Protein AF-A0A660MBB0-F1 (afdb_monomer_lite)

Sequence (108 aa):
MYIAILGRQPALGVAELECLYGAAAVRWFGAQAATITSDTFAFERLGGSQKAGRVVLELRGTWLAVSRQIARHYSAQWQSAPHKITLGISAYGFSATAREVQKTGLIL

pLDDT: mean 94.42, std 2.73, range [82.94, 98.19]

Radius of gyration: 15.65 Å; chains: 1; bounding box: 33×34×41 Å

Structure (mmCIF, N/CA/C/O backbone):
data_AF-A0A660MBB0-F1
#
_entry.id   AF-A0A660MBB0-F1
#
loop_
_atom_site.group_PDB
_atom_site.id
_atom_site.type_symbol
_atom_site.label_atom_id
_atom_site.label_alt_id
_atom_site.label_comp_id
_atom_site.label_asym_id
_atom_site.label_entity_id
_atom_site.label_seq_id
_atom_site.pdbx_PDB_ins_code
_atom_site.Cartn_x
_atom_site.Cartn_y
_atom_site.Cartn_z
_atom_site.occupancy
_atom_site.B_iso_or_equiv
_atom_site.auth_seq_id
_atom_site.auth_comp_id
_atom_site.auth_asym_id
_atom_site.auth_atom_id
_atom_site.pdbx_PDB_model_num
ATOM 1 N N . MET A 1 1 ? -2.885 -11.328 -1.916 1.00 95.12 1 MET A N 1
ATOM 2 C CA . MET A 1 1 ? -2.516 -10.155 -2.739 1.00 95.12 1 MET A CA 1
ATOM 3 C C . MET A 1 1 ? -1.717 -9.168 -1.901 1.00 95.12 1 MET A C 1
ATOM 5 O O . MET A 1 1 ? -2.089 -8.893 -0.760 1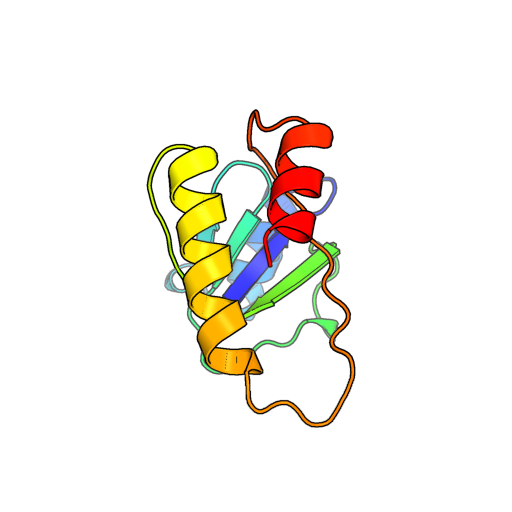.00 95.12 1 MET A O 1
ATOM 9 N N . TYR A 1 2 ? -0.638 -8.644 -2.468 1.00 97.69 2 TYR A N 1
ATOM 10 C CA . TYR A 1 2 ? 0.225 -7.631 -1.867 1.00 97.69 2 TYR A CA 1
ATOM 11 C C . TYR A 1 2 ? 0.185 -6.341 -2.680 1.00 97.69 2 TYR A C 1
ATOM 13 O O . TYR A 1 2 ? -0.183 -6.351 -3.854 1.00 97.69 2 TYR A O 1
ATOM 21 N N . ILE A 1 3 ? 0.581 -5.241 -2.054 1.00 97.44 3 ILE A N 1
ATOM 22 C CA . ILE A 1 3 ? 0.824 -3.957 -2.704 1.00 97.44 3 ILE A CA 1
ATOM 23 C C . ILE A 1 3 ? 2.217 -3.466 -2.317 1.00 97.44 3 ILE A C 1
ATOM 25 O O . ILE A 1 3 ? 2.589 -3.527 -1.144 1.00 97.44 3 ILE A O 1
ATOM 29 N N . ALA A 1 4 ? 2.980 -2.994 -3.298 1.00 97.56 4 ALA A N 1
ATOM 30 C CA . ALA A 1 4 ? 4.288 -2.383 -3.108 1.00 97.56 4 ALA A CA 1
ATOM 31 C C . ALA A 1 4 ? 4.236 -0.906 -3.508 1.00 97.56 4 ALA A C 1
ATOM 33 O O . ALA A 1 4 ? 3.717 -0.564 -4.570 1.00 97.56 4 ALA A O 1
ATOM 34 N N . ILE A 1 5 ? 4.783 -0.040 -2.655 1.00 97.38 5 ILE A N 1
ATOM 35 C CA . ILE A 1 5 ? 5.018 1.375 -2.944 1.00 97.38 5 ILE A CA 1
ATOM 36 C C . ILE A 1 5 ? 6.419 1.501 -3.530 1.00 97.38 5 ILE A C 1
ATOM 38 O O . ILE A 1 5 ? 7.414 1.181 -2.872 1.00 97.38 5 ILE A O 1
ATOM 42 N N . LEU A 1 6 ? 6.484 1.968 -4.768 1.00 97.31 6 LEU A N 1
ATOM 43 C CA . LEU A 1 6 ? 7.693 1.995 -5.578 1.00 97.31 6 LEU A CA 1
ATOM 44 C C . LEU A 1 6 ? 8.591 3.186 -5.210 1.00 97.31 6 LEU A C 1
ATOM 46 O O . LEU A 1 6 ? 8.157 4.181 -4.620 1.00 97.31 6 LEU A O 1
ATOM 50 N N . GLY A 1 7 ? 9.877 3.060 -5.524 1.00 95.31 7 GLY A N 1
ATOM 51 C CA . GLY A 1 7 ? 10.888 4.092 -5.318 1.00 95.31 7 GLY A CA 1
ATOM 52 C C . GLY A 1 7 ? 10.893 5.184 -6.389 1.00 95.31 7 GLY A C 1
ATOM 53 O O . GLY A 1 7 ? 9.929 5.400 -7.118 1.00 95.31 7 GLY A O 1
ATOM 54 N N . ARG A 1 8 ? 12.035 5.873 -6.500 1.00 94.12 8 ARG A N 1
ATOM 55 C CA . ARG A 1 8 ? 12.241 7.005 -7.425 1.00 94.12 8 ARG A CA 1
ATOM 56 C C . ARG A 1 8 ? 12.128 6.639 -8.909 1.00 94.12 8 ARG A C 1
ATOM 58 O O . ARG A 1 8 ? 11.877 7.523 -9.717 1.00 94.12 8 ARG A O 1
ATOM 65 N N . GLN A 1 9 ? 12.322 5.370 -9.265 1.00 95.88 9 GLN A N 1
ATOM 66 C CA . GLN A 1 9 ? 12.196 4.867 -10.636 1.00 95.88 9 GLN A CA 1
ATOM 67 C C . GLN A 1 9 ? 11.152 3.737 -10.681 1.00 95.88 9 GLN A C 1
ATOM 69 O O . GLN A 1 9 ? 11.527 2.563 -10.671 1.00 95.88 9 GLN A O 1
ATOM 74 N N . PRO A 1 10 ? 9.843 4.063 -10.711 1.00 96.12 10 PRO A N 1
ATOM 75 C CA . PRO A 1 10 ? 8.774 3.069 -10.618 1.00 96.12 10 PRO A CA 1
ATOM 76 C C . PRO A 1 10 ? 8.848 1.972 -11.682 1.00 96.12 10 PRO A C 1
ATOM 78 O O . PRO A 1 10 ? 8.607 0.814 -11.368 1.00 96.12 10 PRO A O 1
ATOM 81 N N . ALA A 1 11 ? 9.231 2.313 -12.916 1.00 97.06 11 ALA A N 1
ATOM 82 C CA . ALA A 1 11 ? 9.343 1.341 -14.004 1.00 97.06 11 ALA A CA 1
ATOM 83 C C . ALA A 1 11 ? 10.383 0.246 -13.709 1.00 97.06 11 ALA A C 1
ATOM 85 O O . ALA A 1 11 ? 10.111 -0.929 -13.937 1.00 97.06 11 ALA A O 1
ATOM 86 N N . LEU A 1 12 ? 11.535 0.613 -13.132 1.00 97.25 12 LEU A N 1
ATOM 87 C CA . LEU A 1 12 ? 12.541 -0.363 -12.701 1.00 97.25 12 LEU A CA 1
ATOM 88 C C . LEU A 1 12 ? 12.050 -1.190 -11.511 1.00 97.25 12 LEU A C 1
ATOM 90 O O . LEU A 1 12 ? 12.294 -2.390 -11.461 1.00 97.25 12 LEU A O 1
ATOM 94 N N . GLY A 1 13 ? 11.327 -0.565 -10.576 1.00 97.19 13 GLY A N 1
ATOM 95 C CA . GLY A 1 13 ? 10.722 -1.280 -9.453 1.00 97.19 13 GLY A CA 1
ATOM 96 C C . GLY A 1 13 ? 9.690 -2.317 -9.904 1.00 97.19 13 GLY A C 1
ATOM 97 O O . GLY A 1 13 ? 9.672 -3.423 -9.377 1.00 97.19 13 GLY A O 1
ATOM 98 N N . VAL A 1 14 ? 8.869 -2.009 -10.912 1.00 97.88 14 VAL A N 1
ATOM 99 C CA . VAL A 1 14 ? 7.942 -2.992 -11.494 1.00 97.88 14 VAL A CA 1
ATOM 100 C C . VAL A 1 14 ? 8.693 -4.100 -12.220 1.00 97.88 14 VAL A C 1
ATOM 102 O O . VAL A 1 14 ? 8.394 -5.259 -11.966 1.00 97.88 14 VAL A O 1
ATOM 105 N N . ALA A 1 15 ? 9.709 -3.783 -13.025 1.00 97.88 15 ALA A N 1
ATOM 106 C CA . ALA A 1 15 ? 10.518 -4.810 -13.684 1.00 97.88 15 ALA A CA 1
ATOM 107 C C . ALA A 1 15 ? 11.190 -5.768 -12.674 1.00 97.88 15 ALA A C 1
ATOM 109 O O . ALA A 1 15 ? 11.247 -6.976 -12.901 1.00 97.88 15 ALA A O 1
ATOM 110 N N . GLU A 1 16 ? 11.652 -5.256 -11.528 1.00 98.12 16 GLU A N 1
ATOM 111 C CA . GLU A 1 16 ? 12.171 -6.077 -10.424 1.00 98.12 16 GLU A CA 1
ATOM 112 C C . GLU A 1 16 ? 11.090 -7.006 -9.845 1.00 98.12 16 GLU A C 1
ATOM 114 O O . GLU A 1 16 ? 11.329 -8.205 -9.672 1.00 98.12 16 GLU A O 1
ATOM 119 N N . LEU A 1 17 ? 9.882 -6.484 -9.596 1.00 97.94 17 LEU A N 1
ATOM 120 C CA . LEU A 1 17 ? 8.745 -7.287 -9.136 1.00 97.94 17 LEU A CA 1
ATOM 121 C C . LEU A 1 17 ? 8.363 -8.368 -10.161 1.00 97.94 17 LEU A C 1
ATOM 123 O O . LEU A 1 17 ? 8.104 -9.506 -9.774 1.00 97.94 17 LEU A O 1
ATOM 127 N N . GLU A 1 18 ? 8.341 -8.043 -11.453 1.00 98.00 18 GLU A N 1
ATOM 128 C CA . GLU A 1 18 ? 8.028 -8.985 -12.535 1.00 98.00 18 GLU A CA 1
ATOM 129 C C . GLU A 1 18 ? 9.095 -10.078 -12.665 1.00 98.00 18 GLU A C 1
ATOM 131 O O . GLU A 1 18 ? 8.758 -11.233 -12.914 1.00 98.00 18 GLU A O 1
ATOM 136 N N . CYS A 1 19 ? 10.369 -9.745 -12.443 1.00 97.12 19 CYS A N 1
ATOM 137 C CA . CYS A 1 19 ? 11.461 -10.716 -12.404 1.00 97.12 19 CYS A CA 1
ATOM 138 C C . CYS A 1 19 ? 11.304 -11.703 -11.235 1.00 97.12 19 CYS A C 1
ATOM 140 O O . CYS A 1 19 ? 11.555 -12.898 -11.385 1.00 97.12 19 CYS A O 1
ATOM 142 N N . LEU A 1 20 ? 10.858 -11.218 -10.071 1.00 96.62 20 LEU A N 1
ATOM 143 C CA . LEU A 1 20 ? 10.733 -12.035 -8.863 1.00 96.62 20 LEU A CA 1
ATOM 144 C C . LEU A 1 20 ? 9.448 -12.878 -8.815 1.00 96.62 20 LEU A C 1
ATOM 146 O O . LEU A 1 20 ? 9.487 -14.019 -8.358 1.00 96.62 20 LEU A O 1
ATOM 150 N N . TYR A 1 21 ? 8.319 -12.317 -9.250 1.00 97.00 21 TYR A N 1
ATOM 151 C CA . TYR A 1 21 ? 6.988 -12.925 -9.103 1.00 97.00 21 TYR A CA 1
ATOM 152 C C . TYR A 1 21 ? 6.346 -13.339 -10.435 1.00 97.00 21 TYR A C 1
ATOM 154 O O . TYR A 1 21 ? 5.313 -14.006 -10.434 1.00 97.00 21 TYR A O 1
ATOM 162 N N . GLY A 1 22 ? 6.947 -12.968 -11.566 1.00 97.44 22 GLY A N 1
ATOM 163 C CA . GLY A 1 22 ? 6.406 -13.176 -12.905 1.00 97.44 22 GLY A CA 1
ATOM 164 C C . GLY A 1 22 ? 5.511 -12.022 -13.367 1.00 97.44 22 GLY A C 1
ATOM 165 O O . GLY A 1 22 ? 4.692 -11.499 -12.612 1.00 97.44 22 GLY A O 1
ATOM 166 N N . ALA A 1 23 ? 5.617 -11.658 -14.648 1.00 97.44 23 ALA A N 1
ATOM 167 C CA . ALA A 1 23 ? 4.876 -10.533 -15.229 1.00 97.44 23 ALA A CA 1
ATOM 168 C C . ALA A 1 23 ? 3.347 -10.658 -15.088 1.00 97.44 23 ALA A C 1
ATOM 170 O O . ALA A 1 23 ? 2.658 -9.679 -14.833 1.00 97.44 23 ALA A O 1
ATOM 171 N N . ALA A 1 24 ? 2.801 -11.875 -15.175 1.00 97.69 24 ALA A N 1
ATOM 172 C CA . ALA A 1 24 ? 1.362 -12.107 -15.020 1.00 97.69 24 ALA A CA 1
ATOM 173 C C . ALA A 1 24 ? 0.847 -11.850 -13.588 1.00 97.69 24 ALA A C 1
ATOM 175 O O . ALA A 1 24 ? -0.344 -11.587 -13.396 1.00 97.69 24 ALA A O 1
ATOM 176 N N . ALA A 1 25 ? 1.729 -11.933 -12.587 1.00 97.50 25 ALA A N 1
ATOM 177 C CA . ALA A 1 25 ? 1.394 -11.745 -11.180 1.00 97.50 25 ALA A CA 1
ATOM 178 C C . ALA A 1 25 ? 1.433 -10.274 -10.748 1.00 97.50 25 ALA A C 1
ATOM 180 O O . ALA A 1 25 ? 0.886 -9.939 -9.693 1.00 97.50 25 ALA A O 1
ATOM 181 N N . VAL A 1 26 ? 2.067 -9.402 -11.536 1.00 98.19 26 VAL A N 1
ATOM 182 C CA . VAL A 1 26 ? 2.291 -7.994 -11.203 1.00 98.19 26 VAL A CA 1
ATOM 183 C C . VAL A 1 26 ? 1.377 -7.114 -12.044 1.00 98.19 26 VAL A C 1
ATOM 185 O O . VAL A 1 26 ? 1.219 -7.304 -13.246 1.00 98.19 26 VAL A O 1
ATOM 188 N N . ARG A 1 27 ? 0.737 -6.136 -11.405 1.00 98.06 27 ARG A N 1
ATOM 189 C CA . ARG A 1 27 ? -0.082 -5.136 -12.098 1.00 98.06 27 ARG A CA 1
ATOM 190 C C . ARG A 1 27 ? 0.202 -3.756 -11.545 1.00 98.06 27 ARG A C 1
ATOM 192 O O . ARG A 1 27 ? 0.282 -3.579 -10.332 1.00 98.06 27 ARG A O 1
ATOM 199 N N . TRP A 1 28 ? 0.297 -2.774 -12.431 1.00 97.69 28 TRP A N 1
ATOM 200 C CA . TRP A 1 28 ? 0.357 -1.371 -12.041 1.00 97.69 28 TRP A CA 1
ATOM 201 C C . TRP A 1 28 ? -0.873 -0.968 -11.223 1.00 97.69 28 TRP A C 1
ATOM 203 O O . TRP A 1 28 ? -2.002 -1.337 -11.551 1.00 97.69 28 TRP A O 1
ATOM 213 N N . PHE A 1 29 ? -0.649 -0.172 -10.180 1.00 95.50 29 PHE A N 1
ATOM 214 C CA . PHE A 1 29 ? -1.694 0.418 -9.351 1.00 95.50 29 PHE A CA 1
ATOM 215 C C . PHE A 1 29 ? -1.407 1.911 -9.163 1.00 95.50 29 PHE A C 1
ATOM 217 O O . PHE A 1 29 ? -0.771 2.349 -8.204 1.00 95.50 29 PHE A O 1
ATOM 224 N N . GLY A 1 30 ? -1.848 2.708 -10.135 1.00 92.81 30 GLY A N 1
ATOM 225 C CA . GLY A 1 30 ? -1.473 4.118 -10.230 1.00 92.81 30 GLY A CA 1
ATOM 226 C C . GLY A 1 30 ? 0.001 4.309 -10.610 1.00 92.81 30 GLY A C 1
ATOM 227 O O . GLY A 1 30 ? 0.650 3.402 -11.122 1.00 92.81 30 GLY A O 1
ATOM 228 N N . ALA A 1 31 ? 0.530 5.512 -10.373 1.00 93.31 31 ALA A N 1
ATOM 229 C CA . ALA A 1 31 ? 1.877 5.893 -10.816 1.00 93.31 31 ALA A CA 1
ATOM 230 C C . ALA A 1 31 ? 3.011 5.462 -9.863 1.00 93.31 31 ALA A C 1
ATOM 232 O O . ALA A 1 31 ? 4.176 5.457 -10.252 1.00 93.31 31 ALA A O 1
ATOM 233 N N . GLN A 1 32 ? 2.690 5.155 -8.602 1.00 94.56 32 GLN A N 1
ATOM 234 C CA . GLN A 1 32 ? 3.676 4.952 -7.528 1.00 94.56 32 GLN A CA 1
ATOM 235 C C . GLN A 1 32 ? 3.551 3.592 -6.834 1.00 94.56 32 GLN A C 1
ATOM 237 O O . GLN A 1 32 ? 4.240 3.351 -5.844 1.00 94.56 32 GLN A O 1
ATOM 242 N N . ALA A 1 33 ? 2.672 2.711 -7.309 1.00 97.12 33 ALA A N 1
ATOM 243 C CA . ALA A 1 33 ? 2.463 1.414 -6.689 1.00 97.12 33 ALA A CA 1
ATOM 244 C C . ALA A 1 33 ? 2.174 0.321 -7.719 1.00 97.12 33 ALA A C 1
ATOM 246 O O . ALA A 1 33 ? 1.770 0.586 -8.853 1.00 97.12 33 ALA A O 1
ATOM 247 N N . ALA A 1 34 ? 2.370 -0.919 -7.289 1.00 97.81 34 ALA A N 1
ATOM 248 C CA . ALA A 1 34 ? 1.990 -2.112 -8.026 1.00 97.81 34 ALA A CA 1
ATOM 249 C C . ALA A 1 34 ? 1.397 -3.150 -7.070 1.00 97.81 34 ALA A C 1
ATOM 251 O O . ALA A 1 34 ? 1.801 -3.249 -5.909 1.00 97.81 34 ALA A O 1
ATOM 252 N N . THR A 1 35 ? 0.432 -3.921 -7.558 1.00 98.06 35 THR A N 1
ATOM 253 C CA . THR A 1 35 ? -0.127 -5.076 -6.854 1.00 98.06 35 THR A CA 1
ATOM 254 C C . THR A 1 35 ? 0.549 -6.357 -7.311 1.00 98.06 35 THR A C 1
ATOM 256 O O . THR A 1 35 ? 0.852 -6.503 -8.494 1.00 98.06 35 THR A O 1
ATOM 259 N N . ILE A 1 36 ? 0.726 -7.293 -6.381 1.00 98.19 36 ILE A N 1
ATOM 260 C CA . ILE A 1 36 ? 1.373 -8.583 -6.609 1.00 98.19 36 ILE A CA 1
ATOM 261 C C . ILE A 1 36 ? 0.435 -9.704 -6.154 1.00 98.19 36 ILE A C 1
ATOM 263 O O . ILE A 1 36 ? -0.019 -9.735 -5.002 1.00 98.19 36 ILE A O 1
ATOM 267 N N . THR A 1 37 ? 0.155 -10.642 -7.053 1.00 97.81 37 THR A N 1
ATOM 268 C CA . THR A 1 37 ? -0.615 -11.856 -6.765 1.00 97.81 37 THR A CA 1
ATOM 269 C C . THR A 1 37 ? 0.347 -13.004 -6.497 1.00 97.81 37 THR A C 1
ATOM 271 O O . THR A 1 37 ? 0.884 -13.603 -7.415 1.00 97.81 37 THR A O 1
ATOM 274 N N . SER A 1 38 ? 0.590 -13.276 -5.220 1.00 95.69 38 SER A N 1
ATOM 275 C CA . SER A 1 38 ? 1.449 -14.360 -4.745 1.00 95.69 38 SER A CA 1
ATOM 276 C C . SER A 1 38 ? 1.020 -14.746 -3.328 1.00 95.69 38 SER A C 1
ATOM 278 O O . SER A 1 38 ? 0.468 -13.904 -2.606 1.00 95.69 38 SER A O 1
ATOM 280 N N . ASP A 1 39 ? 1.291 -15.990 -2.936 1.00 93.12 39 ASP A N 1
ATOM 281 C CA . ASP A 1 39 ? 1.085 -16.492 -1.570 1.00 93.12 39 ASP A CA 1
ATOM 282 C C . ASP A 1 39 ? 2.206 -16.055 -0.621 1.00 93.12 39 ASP A C 1
ATOM 284 O O . ASP A 1 39 ? 2.000 -15.921 0.584 1.00 93.12 39 ASP A O 1
ATOM 288 N N . THR A 1 40 ? 3.395 -15.798 -1.171 1.00 93.31 40 THR A N 1
ATOM 289 C CA . THR A 1 40 ? 4.572 -15.349 -0.421 1.00 93.31 40 THR A CA 1
ATOM 290 C C . THR A 1 40 ? 5.086 -14.020 -0.954 1.00 93.31 40 THR A C 1
ATOM 292 O O . THR A 1 40 ? 4.908 -13.684 -2.128 1.00 93.31 40 THR A O 1
ATOM 295 N N . PHE A 1 41 ? 5.730 -13.247 -0.082 1.00 95.06 41 PHE A N 1
ATOM 296 C CA . PHE A 1 41 ? 6.287 -11.951 -0.438 1.00 95.06 41 PHE A CA 1
ATOM 297 C C . PHE A 1 41 ? 7.647 -11.747 0.230 1.00 95.06 41 PHE A C 1
ATOM 299 O O . PHE A 1 41 ? 7.745 -11.653 1.452 1.00 95.06 41 PHE A O 1
ATOM 306 N N . ALA A 1 42 ? 8.698 -11.690 -0.584 1.00 92.81 42 ALA A N 1
ATOM 307 C CA . ALA A 1 42 ? 10.084 -11.545 -0.160 1.00 92.81 42 ALA A CA 1
ATOM 308 C C . ALA A 1 42 ? 10.538 -10.082 -0.293 1.00 92.81 42 ALA A C 1
ATOM 310 O O . ALA A 1 42 ? 11.248 -9.732 -1.234 1.00 92.81 42 ALA A O 1
ATOM 311 N N . PHE A 1 43 ? 10.112 -9.225 0.646 1.00 94.81 43 PHE A N 1
ATOM 312 C CA . PHE A 1 43 ? 10.458 -7.794 0.634 1.00 94.81 43 PHE A CA 1
ATOM 313 C C . PHE A 1 43 ? 11.972 -7.549 0.682 1.00 94.81 43 PHE A C 1
ATOM 315 O O . PHE A 1 43 ? 12.466 -6.694 -0.039 1.00 94.81 43 PHE A O 1
ATOM 322 N N . GLU A 1 44 ? 12.708 -8.356 1.450 1.00 94.31 44 GLU A N 1
ATOM 323 C CA . GLU A 1 44 ? 14.167 -8.240 1.637 1.00 94.31 44 GLU A CA 1
ATOM 324 C C . GLU A 1 44 ? 14.983 -8.383 0.342 1.00 94.31 44 GLU A C 1
ATOM 326 O O . GLU A 1 44 ? 16.171 -8.078 0.309 1.00 94.31 44 GLU A O 1
ATOM 331 N N . ARG A 1 45 ? 14.361 -8.875 -0.736 1.00 94.56 45 ARG A N 1
ATOM 332 C CA . ARG A 1 45 ? 14.996 -9.020 -2.051 1.00 94.56 45 ARG A CA 1
ATOM 333 C C . ARG A 1 45 ? 14.786 -7.812 -2.964 1.00 94.56 45 ARG A C 1
ATOM 335 O O . ARG A 1 45 ? 15.332 -7.814 -4.063 1.00 94.56 45 ARG A O 1
ATOM 342 N N . LEU A 1 46 ? 13.975 -6.837 -2.556 1.00 95.06 46 LEU A N 1
ATOM 343 C CA . LEU A 1 46 ? 13.583 -5.701 -3.386 1.00 95.06 46 LEU A CA 1
ATOM 344 C C . LEU A 1 46 ? 14.450 -4.477 -3.078 1.00 95.06 46 LEU A C 1
ATOM 346 O O . LEU A 1 46 ? 14.495 -4.014 -1.940 1.00 95.06 46 LEU A O 1
ATOM 350 N N . GLY A 1 47 ? 15.082 -3.909 -4.105 1.00 94.69 47 GLY A N 1
ATOM 351 C CA . GLY A 1 47 ? 15.751 -2.606 -4.037 1.00 94.69 47 GLY A CA 1
ATOM 352 C C . GLY A 1 47 ? 14.898 -1.459 -4.590 1.00 94.69 47 GLY A C 1
ATOM 353 O O . GLY A 1 47 ? 15.121 -0.293 -4.256 1.00 94.69 47 GLY A O 1
ATOM 354 N N . GLY A 1 48 ? 13.907 -1.765 -5.432 1.00 94.50 48 GLY A N 1
ATOM 355 C CA . GLY A 1 48 ? 13.061 -0.788 -6.121 1.00 94.50 48 GLY A CA 1
ATOM 356 C C . GLY A 1 48 ? 11.799 -0.371 -5.361 1.00 94.50 48 GLY A C 1
ATOM 357 O O . GLY A 1 48 ? 11.089 0.532 -5.814 1.00 94.50 48 GLY A O 1
ATOM 358 N N . SER A 1 49 ? 11.509 -0.997 -4.216 1.00 96.19 49 SER A N 1
ATOM 359 C CA . SER A 1 49 ? 10.310 -0.750 -3.402 1.00 96.19 49 SER A CA 1
ATOM 360 C C . SER A 1 49 ? 10.660 -0.129 -2.050 1.00 96.19 49 SER A C 1
ATOM 362 O O . SER A 1 49 ? 11.554 -0.592 -1.355 1.00 96.19 49 SER A O 1
ATOM 364 N N . GLN A 1 50 ? 9.931 0.912 -1.647 1.00 95.19 50 GLN A N 1
ATOM 365 C CA . GLN A 1 50 ? 10.142 1.599 -0.364 1.00 95.19 50 GLN A CA 1
ATOM 366 C C . GLN A 1 50 ? 9.350 0.961 0.777 1.00 95.19 50 GLN A C 1
ATOM 368 O O . GLN A 1 50 ? 9.776 0.986 1.929 1.00 95.19 50 GLN A O 1
ATOM 373 N N . LYS A 1 51 ? 8.152 0.453 0.470 1.00 95.50 51 LYS A N 1
ATOM 374 C CA . LYS A 1 51 ? 7.240 -0.183 1.426 1.00 95.50 51 LYS A CA 1
ATOM 375 C C . LYS A 1 51 ? 6.430 -1.246 0.707 1.00 95.50 51 LYS A C 1
ATOM 377 O O . LYS A 1 51 ? 6.175 -1.120 -0.488 1.00 95.50 51 LYS A O 1
ATOM 382 N N . ALA A 1 52 ? 5.945 -2.228 1.446 1.00 96.25 52 ALA A N 1
ATOM 383 C CA . ALA A 1 52 ? 4.962 -3.167 0.942 1.00 96.25 52 ALA A CA 1
ATOM 384 C C . ALA A 1 52 ? 4.044 -3.647 2.063 1.00 96.25 52 ALA A C 1
ATOM 386 O O . ALA A 1 52 ? 4.356 -3.510 3.246 1.00 96.25 52 ALA A O 1
ATOM 387 N N . GLY A 1 53 ? 2.901 -4.207 1.688 1.00 95.81 53 GLY A N 1
ATOM 388 C CA . GLY A 1 53 ? 1.947 -4.750 2.640 1.00 95.81 53 GLY A CA 1
ATOM 389 C C . GLY A 1 53 ? 0.969 -5.708 1.987 1.00 95.81 53 GLY A C 1
ATOM 390 O O . GLY A 1 53 ? 0.823 -5.753 0.764 1.00 95.81 53 GLY A O 1
ATOM 391 N N . ARG A 1 54 ? 0.287 -6.488 2.822 1.00 96.69 54 ARG A N 1
ATOM 392 C CA . ARG A 1 54 ? -0.822 -7.331 2.381 1.00 96.69 54 ARG A CA 1
ATOM 393 C C . ARG A 1 54 ? -2.077 -6.477 2.246 1.00 96.69 54 ARG A C 1
ATOM 395 O O . ARG A 1 54 ? -2.411 -5.727 3.161 1.00 96.69 54 ARG A O 1
ATOM 402 N N . VAL A 1 55 ? -2.788 -6.622 1.134 1.00 95.50 55 VAL A N 1
ATOM 403 C CA . VAL A 1 55 ? -4.084 -5.959 0.960 1.00 95.50 55 VAL A CA 1
ATOM 404 C C . VAL A 1 55 ? -5.126 -6.711 1.783 1.00 95.50 55 VAL A C 1
ATOM 406 O O . VAL A 1 55 ? -5.311 -7.912 1.601 1.00 95.50 55 VAL A O 1
ATOM 409 N N . VAL A 1 56 ? -5.763 -6.008 2.721 1.00 94.12 56 VAL A N 1
ATOM 410 C CA . VAL A 1 56 ? -6.793 -6.566 3.621 1.00 94.12 56 VAL A CA 1
ATOM 411 C C . VAL A 1 56 ? -8.188 -6.015 3.344 1.00 94.12 56 VAL A C 1
ATOM 413 O O . VAL A 1 56 ? -9.175 -6.602 3.773 1.00 94.12 56 VAL A O 1
ATOM 416 N N . LEU A 1 57 ? -8.272 -4.888 2.637 1.00 94.00 57 LEU A N 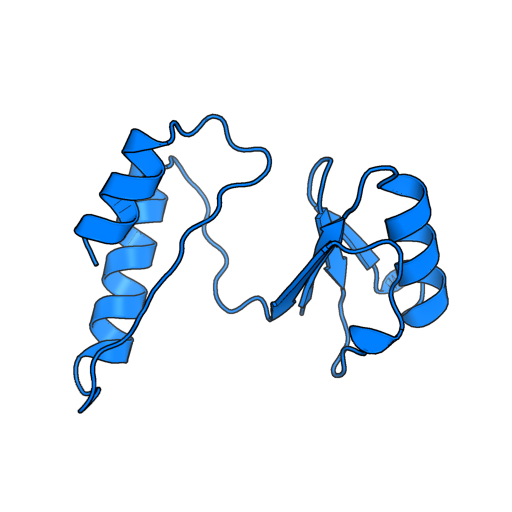1
ATOM 417 C CA . LEU A 1 57 ? -9.520 -4.208 2.336 1.00 94.00 57 LEU A CA 1
ATOM 418 C C . LEU A 1 57 ? -9.362 -3.380 1.057 1.00 94.00 57 LEU A C 1
ATOM 420 O O . LEU A 1 57 ? -8.384 -2.648 0.909 1.00 94.00 57 LEU A O 1
ATOM 424 N N . GLU A 1 58 ? -10.345 -3.466 0.165 1.00 94.62 58 GLU A N 1
ATOM 425 C CA . GLU A 1 58 ? -10.450 -2.634 -1.034 1.00 94.62 58 GLU A CA 1
ATOM 426 C C . GLU A 1 58 ? -11.738 -1.818 -0.973 1.00 94.62 58 GLU A C 1
ATOM 428 O O . GLU A 1 58 ? -12.830 -2.370 -0.849 1.00 94.62 58 GLU A O 1
ATOM 433 N N . LEU A 1 59 ? -11.615 -0.493 -1.055 1.00 95.06 59 LEU A N 1
ATOM 434 C CA . LEU A 1 59 ? -12.735 0.442 -0.952 1.00 95.06 59 LEU A CA 1
ATOM 435 C C . LEU A 1 59 ? -12.758 1.367 -2.168 1.00 95.06 59 LEU A C 1
ATOM 437 O O . LEU A 1 59 ? -11.716 1.695 -2.736 1.00 95.06 59 LEU A O 1
ATOM 441 N N . ARG A 1 60 ? -13.953 1.815 -2.557 1.00 94.00 60 ARG A N 1
ATOM 442 C CA . ARG A 1 60 ? -14.158 2.757 -3.666 1.00 94.00 60 ARG A CA 1
ATOM 443 C C . ARG A 1 60 ? -15.102 3.872 -3.230 1.00 9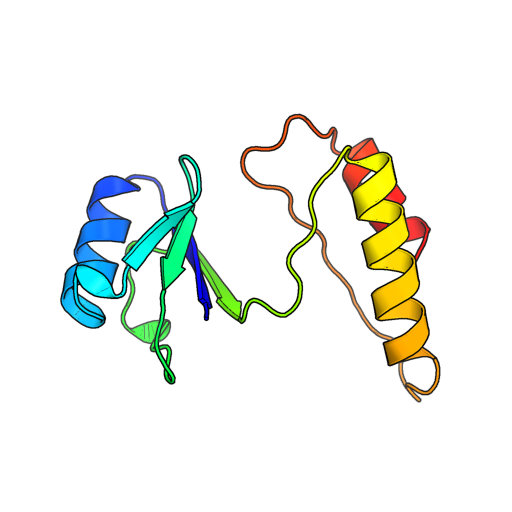4.00 60 ARG A C 1
ATOM 445 O O . ARG A 1 60 ? -16.078 3.613 -2.531 1.00 94.00 60 ARG A O 1
ATOM 452 N N . GLY A 1 61 ? -14.832 5.098 -3.670 1.00 94.38 61 GLY A N 1
ATOM 453 C CA . GLY A 1 61 ? -15.681 6.261 -3.408 1.00 94.38 61 GLY A CA 1
ATOM 454 C C . GLY A 1 61 ? -14.880 7.521 -3.098 1.00 94.38 61 GLY A C 1
ATOM 455 O O . GLY A 1 61 ? -13.668 7.574 -3.296 1.00 94.38 61 GLY A O 1
ATOM 456 N N . THR A 1 62 ? -15.569 8.546 -2.597 1.00 94.19 62 THR A N 1
ATOM 457 C CA . THR A 1 62 ? -14.925 9.774 -2.112 1.00 94.19 62 THR A CA 1
ATOM 458 C C . THR A 1 62 ? -14.114 9.500 -0.845 1.00 94.19 62 THR A C 1
ATOM 460 O O . THR A 1 62 ? -14.416 8.568 -0.095 1.00 94.19 62 THR A O 1
ATOM 463 N N . TRP A 1 63 ? -13.131 10.354 -0.544 1.00 94.19 63 TRP A N 1
ATOM 464 C CA . TRP A 1 63 ? -12.329 10.227 0.679 1.00 94.19 63 TRP A CA 1
ATOM 465 C C . TRP A 1 63 ? -13.193 10.170 1.949 1.00 94.19 63 TRP A C 1
ATOM 467 O O . TRP A 1 63 ? -12.942 9.380 2.856 1.00 94.19 63 TRP A O 1
ATOM 477 N N . LEU A 1 64 ? -14.273 10.956 2.003 1.00 92.81 64 LEU A N 1
ATOM 478 C CA . LEU A 1 64 ? -15.222 10.931 3.118 1.00 92.81 64 LEU A CA 1
ATOM 479 C C . LEU A 1 64 ? -15.948 9.580 3.255 1.00 92.81 64 LEU A C 1
ATOM 481 O O . LEU A 1 64 ? -16.149 9.097 4.369 1.00 92.81 64 LEU A O 1
ATOM 485 N N . ALA A 1 65 ? -16.363 8.968 2.145 1.00 94.75 65 ALA A N 1
ATOM 486 C CA . ALA A 1 65 ? -17.027 7.667 2.182 1.00 94.75 65 ALA A CA 1
ATOM 487 C C . ALA A 1 65 ? -16.052 6.564 2.621 1.00 94.75 65 ALA A C 1
ATOM 489 O O . ALA A 1 65 ? -16.380 5.767 3.505 1.00 94.75 65 ALA A O 1
ATOM 490 N N . VAL A 1 66 ? -14.840 6.582 2.059 1.00 95.25 66 VAL A N 1
ATOM 491 C CA . VAL A 1 66 ? -13.764 5.630 2.360 1.00 95.25 66 VAL A CA 1
ATOM 492 C C . VAL A 1 66 ? -13.308 5.758 3.814 1.00 95.25 66 VAL A C 1
ATOM 494 O O . VAL A 1 66 ? -13.281 4.759 4.524 1.00 95.25 66 VAL A O 1
ATOM 497 N N . SER A 1 67 ? -13.045 6.969 4.312 1.00 94.44 67 SER A N 1
ATOM 498 C CA . SER A 1 67 ? -12.639 7.193 5.712 1.00 94.44 67 SER A CA 1
ATOM 499 C C . SER A 1 67 ? -13.653 6.644 6.720 1.00 94.44 67 SER A C 1
ATOM 501 O O . SER A 1 67 ? -13.272 5.975 7.678 1.00 94.44 67 SER A O 1
ATOM 503 N N . ARG A 1 68 ? -14.956 6.832 6.476 1.00 94.19 68 ARG A N 1
ATOM 504 C CA . ARG A 1 68 ? -16.019 6.255 7.317 1.00 94.19 68 ARG A CA 1
ATOM 505 C C . ARG A 1 68 ? -16.071 4.727 7.251 1.00 94.19 68 ARG A C 1
ATOM 507 O O . ARG A 1 68 ? -16.419 4.091 8.242 1.00 94.19 68 ARG A O 1
ATOM 514 N N . GLN A 1 69 ? -15.786 4.135 6.092 1.00 95.44 69 GLN A N 1
ATOM 515 C CA . GLN A 1 69 ? -15.718 2.678 5.937 1.00 95.44 69 GLN A CA 1
ATOM 516 C C . GLN A 1 69 ? -14.503 2.090 6.660 1.00 95.44 69 GLN A C 1
ATOM 518 O O . GLN A 1 69 ? -14.664 1.098 7.366 1.00 95.44 69 GLN A O 1
ATOM 523 N N . ILE A 1 70 ? -13.334 2.733 6.551 1.00 94.25 70 ILE A N 1
ATOM 524 C CA . ILE A 1 70 ? -12.121 2.369 7.299 1.00 94.25 70 ILE A CA 1
ATOM 525 C C . ILE A 1 70 ? -12.411 2.405 8.803 1.00 94.25 70 ILE A C 1
ATOM 527 O O . ILE A 1 70 ? -12.155 1.412 9.480 1.00 94.25 70 ILE A O 1
ATOM 531 N N . ALA A 1 71 ? -13.006 3.502 9.294 1.00 93.38 71 ALA A N 1
ATOM 532 C CA . ALA A 1 71 ? -13.388 3.658 10.696 1.00 93.38 71 ALA A CA 1
ATOM 533 C C . ALA A 1 71 ? -14.245 2.488 11.188 1.00 93.38 71 ALA A C 1
ATOM 535 O O . ALA A 1 71 ? -13.851 1.744 12.079 1.00 93.38 71 ALA A O 1
ATOM 536 N N . ARG A 1 72 ? -15.378 2.242 10.523 1.00 93.50 72 ARG A N 1
ATOM 537 C CA . ARG A 1 72 ? -16.280 1.146 10.903 1.00 93.50 72 ARG A CA 1
ATOM 538 C C . ARG A 1 72 ? -15.609 -0.226 10.880 1.00 93.50 72 ARG A C 1
ATOM 540 O O . ARG A 1 72 ? -15.865 -1.025 11.773 1.00 93.50 72 ARG A O 1
ATOM 547 N N . HIS A 1 73 ? -14.796 -0.509 9.862 1.00 93.88 73 HIS A N 1
ATOM 548 C CA . HIS A 1 73 ? -14.147 -1.810 9.715 1.00 93.88 73 HIS A CA 1
ATOM 549 C C . HIS A 1 73 ? -13.196 -2.096 10.879 1.00 93.88 73 HIS A C 1
ATOM 551 O O . HIS A 1 73 ? -13.295 -3.145 11.515 1.00 93.88 73 HIS A O 1
ATOM 557 N N . TYR A 1 74 ? -12.302 -1.156 11.180 1.00 93.06 74 TYR A N 1
ATOM 558 C CA . TYR A 1 74 ? -11.275 -1.380 12.188 1.00 93.06 74 TYR A CA 1
ATOM 559 C C . TYR A 1 74 ? -11.767 -1.156 13.616 1.00 93.06 74 TYR A C 1
ATOM 561 O O . TYR A 1 74 ? -11.381 -1.934 14.484 1.00 93.06 74 TYR A O 1
ATOM 569 N N . SER A 1 75 ? -12.676 -0.207 13.878 1.00 90.81 75 SER A N 1
ATOM 570 C CA . SER A 1 75 ? -13.266 -0.069 15.218 1.00 90.81 75 SER A CA 1
ATOM 571 C C . SER A 1 75 ? -14.016 -1.345 15.631 1.00 90.81 75 SER A C 1
ATOM 573 O O . SER A 1 75 ? -13.938 -1.746 16.787 1.00 90.81 75 SER A O 1
ATOM 575 N N . ALA A 1 76 ? -14.678 -2.036 14.691 1.00 90.69 76 ALA A N 1
ATOM 576 C CA . ALA A 1 76 ? -15.307 -3.331 14.963 1.00 90.69 76 ALA A CA 1
ATOM 577 C C . ALA A 1 76 ? -14.278 -4.445 15.230 1.00 90.69 76 ALA A C 1
ATOM 579 O O . ALA A 1 76 ? -14.448 -5.224 16.164 1.00 90.69 76 ALA A O 1
ATOM 580 N N . GLN A 1 77 ? -13.198 -4.518 14.445 1.00 91.50 77 GLN A N 1
ATOM 581 C CA . GLN A 1 77 ? -12.156 -5.538 14.632 1.00 91.50 77 GLN A CA 1
ATOM 582 C C . GLN A 1 77 ? -11.339 -5.350 15.911 1.00 91.50 77 GLN A C 1
ATOM 584 O O . GLN A 1 77 ? -10.865 -6.324 16.491 1.00 91.50 77 GLN A O 1
ATOM 589 N N . TRP A 1 78 ? -11.137 -4.106 16.334 1.00 92.94 78 TRP A N 1
ATOM 590 C CA . TRP A 1 78 ? -10.271 -3.770 17.460 1.00 92.94 78 TRP A CA 1
ATOM 591 C C . TRP A 1 78 ? -11.022 -3.567 18.772 1.00 92.94 78 TRP A C 1
ATOM 593 O O . TRP A 1 78 ? -10.385 -3.348 19.797 1.00 92.94 78 TRP A O 1
ATOM 603 N N . GLN A 1 79 ? -12.353 -3.681 18.770 1.00 89.62 79 GLN A N 1
ATOM 604 C CA . GLN A 1 79 ? -13.184 -3.451 19.953 1.00 89.62 79 GLN A CA 1
ATOM 605 C C . GLN A 1 79 ? -12.763 -4.303 21.160 1.00 89.62 79 GLN A C 1
ATOM 607 O O . GLN A 1 79 ? -12.833 -3.841 22.295 1.00 89.62 79 GLN A O 1
ATOM 612 N N . SER A 1 80 ? -12.316 -5.538 20.921 1.00 91.56 80 SER A N 1
ATOM 613 C CA . SER A 1 80 ? -11.891 -6.472 21.968 1.00 91.56 80 SER A CA 1
ATOM 614 C C . SER A 1 80 ? -10.379 -6.483 22.212 1.00 91.56 80 SER A C 1
ATOM 616 O O . SER A 1 80 ? -9.891 -7.364 22.920 1.00 91.56 80 SER A O 1
ATOM 618 N N . ALA A 1 81 ? -9.612 -5.576 21.600 1.00 92.31 81 ALA A N 1
ATOM 619 C CA . ALA A 1 81 ? -8.164 -5.559 21.763 1.00 92.31 81 ALA A CA 1
ATOM 620 C C . ALA A 1 81 ? -7.803 -5.121 23.198 1.00 92.31 81 ALA A C 1
ATOM 622 O O . ALA A 1 81 ? -8.151 -4.011 23.602 1.00 92.31 81 ALA A O 1
ATOM 623 N N . PRO A 1 82 ? -7.074 -5.940 23.979 1.00 93.44 82 PRO A N 1
ATOM 624 C CA . PRO A 1 82 ? -6.756 -5.624 25.374 1.00 93.44 82 PRO A CA 1
ATOM 625 C C . PRO A 1 82 ? -5.610 -4.607 25.518 1.00 93.44 82 PRO A C 1
ATOM 627 O O . PRO A 1 82 ? -5.154 -4.334 26.626 1.00 93.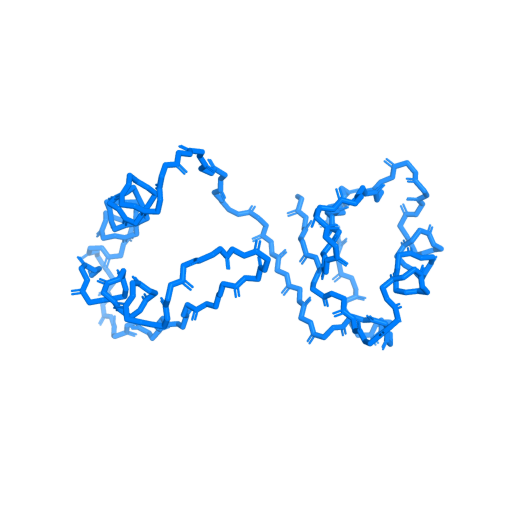44 82 PRO A O 1
ATOM 630 N N . HIS A 1 83 ? -5.095 -4.075 24.409 1.00 92.75 83 HIS A N 1
ATOM 631 C CA . HIS A 1 83 ? -3.925 -3.207 24.367 1.00 92.75 83 HIS A CA 1
ATOM 632 C C . HIS A 1 83 ? -4.151 -2.018 23.431 1.00 92.75 83 HIS A C 1
ATOM 634 O O . HIS A 1 83 ? -4.993 -2.043 22.535 1.00 92.75 83 HIS A O 1
ATOM 640 N N . LYS A 1 84 ? -3.333 -0.974 23.599 1.00 90.81 84 LYS A N 1
ATOM 641 C CA . LYS A 1 84 ? -3.315 0.171 22.685 1.00 90.81 84 LYS A CA 1
ATOM 642 C C . LYS A 1 84 ? -2.862 -0.273 21.290 1.00 90.81 84 LYS A C 1
ATOM 644 O O . LYS A 1 84 ? -1.909 -1.041 21.159 1.00 90.81 84 LYS A O 1
ATOM 649 N N . ILE A 1 85 ? -3.522 0.242 20.258 1.00 90.69 85 ILE A N 1
ATOM 650 C CA . ILE A 1 85 ? -3.151 0.037 18.855 1.00 90.69 85 ILE A CA 1
ATOM 651 C C . ILE A 1 85 ? -2.622 1.358 18.303 1.00 90.69 85 ILE A C 1
ATOM 653 O O . ILE A 1 85 ? -3.270 2.396 18.418 1.00 90.69 85 ILE A O 1
ATOM 657 N N . THR A 1 86 ? -1.429 1.321 17.713 1.00 90.50 86 THR A N 1
ATOM 658 C CA . THR A 1 86 ? -0.849 2.467 17.005 1.00 90.50 86 THR A CA 1
ATOM 659 C C . THR A 1 86 ? -1.139 2.317 15.521 1.00 90.50 86 THR A C 1
ATOM 661 O O . THR A 1 86 ? -0.729 1.333 14.908 1.00 90.50 86 THR A O 1
ATOM 664 N N . LEU A 1 87 ? -1.810 3.307 14.935 1.00 88.62 87 LEU A N 1
ATOM 665 C CA . LEU A 1 87 ? -2.129 3.338 13.513 1.00 88.62 87 LEU A CA 1
ATOM 666 C C . LEU A 1 87 ? -1.457 4.533 12.834 1.00 88.62 87 LEU A C 1
ATOM 668 O O . LEU A 1 87 ? -1.610 5.674 13.264 1.00 88.62 87 LEU A O 1
ATOM 672 N N . GLY A 1 88 ? -0.757 4.264 11.732 1.00 91.06 88 GLY A N 1
ATOM 673 C CA . GLY A 1 88 ? -0.285 5.281 10.798 1.00 91.06 88 GLY A CA 1
ATOM 674 C C . GLY A 1 88 ? -1.073 5.210 9.494 1.00 91.06 88 GLY A C 1
ATOM 675 O O . GLY A 1 88 ? -1.292 4.122 8.965 1.00 91.06 88 GLY A O 1
ATOM 676 N N . ILE A 1 89 ? -1.474 6.363 8.959 1.00 93.19 89 ILE A N 1
ATOM 677 C CA . ILE A 1 89 ? -2.139 6.457 7.655 1.00 93.19 89 ILE A CA 1
ATOM 678 C C . ILE A 1 89 ? -1.215 7.204 6.699 1.00 93.19 89 ILE A C 1
ATOM 680 O O . ILE A 1 89 ? -0.670 8.257 7.024 1.00 93.19 89 ILE A O 1
ATOM 684 N N . SER A 1 90 ? -1.023 6.650 5.507 1.00 92.00 90 SER A N 1
ATOM 685 C CA . SER A 1 90 ? -0.307 7.293 4.407 1.00 92.00 90 SER A CA 1
ATOM 686 C C . SER A 1 90 ? -1.168 7.214 3.152 1.00 92.00 90 SER A C 1
ATOM 688 O O . SER A 1 90 ? -1.778 6.181 2.887 1.00 92.00 90 SER A O 1
ATOM 690 N N . ALA A 1 91 ? -1.224 8.305 2.394 1.00 93.38 91 ALA A N 1
ATOM 691 C CA . ALA A 1 91 ? -1.974 8.397 1.148 1.00 93.38 91 ALA A CA 1
ATOM 692 C C . ALA A 1 91 ? -0.996 8.621 -0.010 1.00 93.38 91 ALA A C 1
ATOM 694 O O . ALA A 1 91 ? -0.183 9.540 0.038 1.00 93.38 91 ALA A O 1
ATOM 695 N N . TYR A 1 92 ? -1.079 7.779 -1.039 1.00 92.31 92 TYR A N 1
ATOM 696 C CA . TYR A 1 92 ? -0.210 7.820 -2.217 1.00 92.31 92 TYR A CA 1
ATOM 697 C C . TYR A 1 92 ? -1.064 8.021 -3.467 1.00 92.31 92 TYR A C 1
ATOM 699 O O . TYR A 1 92 ? -2.006 7.266 -3.687 1.00 92.31 92 TYR A O 1
ATOM 707 N N . GLY A 1 93 ? -0.760 9.042 -4.272 1.00 88.06 93 GLY A N 1
ATOM 708 C CA . GLY A 1 93 ? -1.493 9.323 -5.515 1.00 88.06 93 GLY A CA 1
ATOM 709 C C . GLY A 1 93 ? -2.931 9.835 -5.339 1.00 88.06 93 GLY A C 1
ATOM 710 O O . GLY A 1 93 ? -3.674 9.884 -6.315 1.00 88.06 93 GLY A O 1
ATOM 711 N N . PHE A 1 94 ? -3.333 10.224 -4.126 1.00 90.12 94 PHE A N 1
ATOM 712 C CA . PHE A 1 94 ? -4.642 10.826 -3.855 1.00 90.12 94 PHE A CA 1
ATOM 713 C C . PHE A 1 94 ? -4.538 12.350 -3.757 1.00 90.12 94 PHE A C 1
ATOM 715 O O . PHE A 1 94 ? -3.531 12.880 -3.300 1.00 90.12 94 PHE A O 1
ATOM 722 N N . SER A 1 95 ? -5.620 13.052 -4.098 1.00 90.38 95 SER A N 1
ATOM 723 C CA . SER A 1 95 ? -5.754 14.503 -3.902 1.00 90.38 95 SER A CA 1
ATOM 724 C C . SER A 1 95 ? -6.110 14.902 -2.462 1.00 90.38 95 SER A C 1
ATOM 726 O O . SER A 1 95 ? -6.355 16.076 -2.197 1.00 90.38 95 SER A O 1
ATOM 728 N N . ALA A 1 96 ? -6.198 13.935 -1.544 1.00 92.12 96 ALA A N 1
ATOM 729 C CA . ALA A 1 96 ? -6.545 14.182 -0.152 1.00 92.12 96 ALA A CA 1
ATOM 730 C C . ALA A 1 96 ? -5.461 15.013 0.542 1.00 92.12 96 ALA A C 1
ATOM 732 O O . ALA A 1 96 ? -4.265 14.730 0.454 1.00 92.12 96 ALA A O 1
ATOM 733 N N . THR A 1 97 ? -5.895 16.026 1.276 1.00 94.31 97 THR A N 1
ATOM 734 C CA . THR A 1 97 ? -5.015 16.879 2.070 1.00 94.31 97 THR A CA 1
ATOM 735 C C . THR A 1 97 ? -4.514 16.144 3.314 1.00 94.31 97 THR A C 1
ATOM 737 O O . THR A 1 97 ? -5.1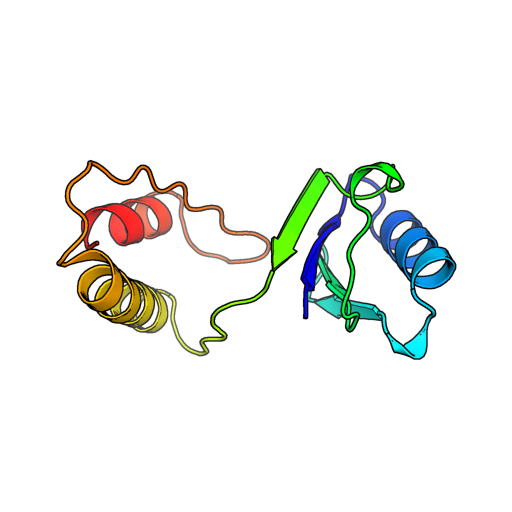76 15.251 3.850 1.00 94.31 97 THR A O 1
ATOM 740 N N . ALA A 1 98 ? -3.376 16.581 3.861 1.00 93.81 98 ALA A N 1
ATOM 741 C CA . ALA A 1 98 ? -2.862 16.057 5.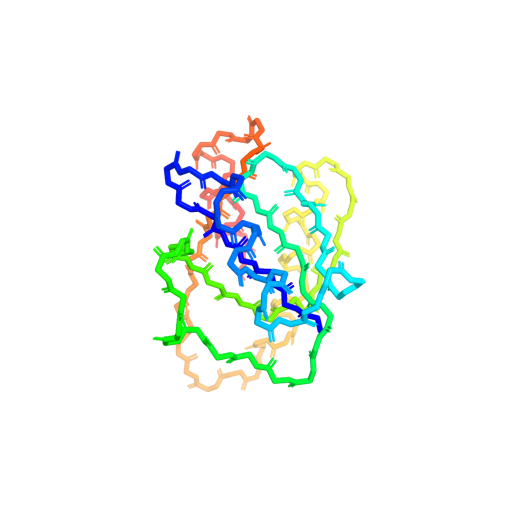130 1.00 93.81 98 ALA A CA 1
ATOM 742 C C . ALA A 1 98 ? -3.906 16.136 6.264 1.00 93.81 98 ALA A C 1
ATOM 744 O O . ALA A 1 98 ? -4.007 15.225 7.085 1.00 93.81 98 ALA A O 1
ATOM 745 N N . ARG A 1 99 ? -4.744 17.185 6.264 1.00 94.38 99 ARG A N 1
ATOM 746 C CA . ARG A 1 99 ? -5.845 17.356 7.221 1.00 94.38 99 ARG A CA 1
ATOM 747 C C . ARG A 1 99 ? -6.920 16.276 7.070 1.00 94.38 99 ARG A C 1
ATOM 749 O O . ARG A 1 99 ? -7.418 15.777 8.074 1.00 94.38 99 ARG A O 1
ATOM 756 N N . GLU A 1 100 ? -7.290 15.908 5.847 1.00 94.81 100 GLU A N 1
ATOM 757 C CA . GLU A 1 100 ? -8.279 14.849 5.594 1.00 94.81 100 GLU A CA 1
ATOM 758 C C . GLU A 1 100 ? -7.751 13.463 5.974 1.00 94.81 100 GLU A C 1
ATOM 760 O O . GLU A 1 100 ? -8.492 12.641 6.530 1.00 94.81 100 GLU A O 1
ATOM 765 N N . VAL A 1 101 ? -6.462 13.215 5.734 1.00 95.19 101 VAL A N 1
ATOM 766 C CA . VAL A 1 101 ? -5.788 11.988 6.175 1.00 95.19 101 VAL A CA 1
ATOM 767 C C . VAL A 1 101 ? -5.762 11.911 7.703 1.00 95.19 101 VAL A C 1
ATOM 769 O O . VAL A 1 101 ? -6.200 10.912 8.273 1.00 95.19 101 VAL A O 1
ATOM 772 N N . GLN A 1 102 ? -5.358 12.989 8.380 1.00 93.62 102 GLN A N 1
ATOM 773 C CA . GLN A 1 102 ? -5.355 13.059 9.843 1.00 93.62 102 GLN A CA 1
ATOM 774 C C . GLN A 1 102 ? -6.760 12.874 10.427 1.00 93.62 102 GLN A C 1
ATOM 776 O O . GLN A 1 102 ? -6.942 12.102 11.366 1.00 93.62 102 GLN A O 1
ATOM 781 N N . LYS A 1 103 ? -7.771 13.532 9.848 1.00 93.69 103 LYS A N 1
ATOM 782 C CA . LYS A 1 103 ? -9.167 13.395 10.282 1.00 93.69 103 LYS A CA 1
ATOM 783 C C . LYS A 1 103 ? -9.653 11.949 10.195 1.00 93.69 103 LYS A C 1
ATOM 785 O O . LYS A 1 103 ? -10.417 11.527 11.051 1.00 93.69 103 LYS A O 1
ATOM 790 N N . THR A 1 104 ? -9.193 11.189 9.202 1.00 94.00 104 THR A N 1
ATOM 791 C CA . THR A 1 104 ? -9.520 9.758 9.084 1.00 94.00 104 THR A CA 1
ATOM 792 C C . THR A 1 104 ? -8.987 8.972 10.279 1.00 94.00 104 THR A C 1
ATOM 794 O O . THR A 1 104 ? -9.714 8.161 10.839 1.00 94.00 104 THR A O 1
ATOM 797 N N . GLY A 1 105 ? -7.753 9.257 10.706 1.00 91.38 105 GLY A N 1
ATOM 798 C CA . GLY A 1 105 ? -7.150 8.626 11.881 1.00 91.38 105 GLY A CA 1
ATOM 799 C C . GLY A 1 105 ? -7.813 9.015 13.203 1.00 91.38 105 GLY A C 1
ATOM 800 O O . GLY A 1 105 ? -7.851 8.199 14.108 1.00 91.38 105 GLY A O 1
ATOM 801 N N . LEU A 1 106 ? -8.361 10.230 13.311 1.00 89.69 106 LEU A N 1
ATOM 802 C CA . LEU A 1 106 ? -9.045 10.711 14.523 1.00 89.69 106 LEU A CA 1
ATOM 803 C C . LEU A 1 106 ? -10.469 10.159 14.706 1.00 89.69 106 LEU A C 1
ATOM 805 O O . LEU A 1 106 ? -11.034 10.311 15.784 1.00 89.69 106 LEU A O 1
ATOM 809 N N . ILE A 1 107 ? -11.077 9.606 13.652 1.00 87.25 107 ILE A N 1
ATOM 810 C CA . ILE A 1 107 ? -12.441 9.044 13.695 1.00 87.25 107 ILE A CA 1
ATOM 811 C C . ILE A 1 107 ? -12.431 7.558 14.113 1.00 87.25 107 ILE A C 1
ATOM 813 O O . ILE A 1 107 ? -13.484 7.031 14.465 1.00 87.25 107 ILE A O 1
ATOM 817 N N . LEU A 1 108 ? -11.273 6.893 14.040 1.00 82.94 108 LEU A N 1
ATOM 818 C CA . LEU A 1 108 ? -11.061 5.488 14.412 1.00 82.94 108 LEU A CA 1
ATOM 819 C C . LEU A 1 108 ? -10.978 5.293 15.926 1.00 82.94 108 LEU A C 1
ATOM 821 O O . LEU A 1 108 ? -11.566 4.287 16.387 1.00 82.94 108 LEU A O 1
#

Secondary structure (DSSP, 8-state):
-EEEEE-S-HHHHHHHHHHHH-GGGEEE-SSSEEEE--S---GGG-SSEEEEEE------S-HHHHHHHHHHHHHHHHTT-SS--------SS----HHHHHHHHHH-

Foldseek 3Di:
DKKFFWDPDNVVQQVQLCVVQNPVQWADDPDGMIGGRDPDDDPVSGPGTPDMDDDPDDDDDDLVVVLVVVLVVVCVVCVPPPDDDDDDDDDDPDPDDPVSRVVSVVSD